Protein AF-A0A8D8EQF5-F1 (afdb_monomer)

pLDDT: mean 85.99, std 12.46, range [47.88, 96.31]

Solvent-accessible surface area (backbone atoms only — not comparable to full-atom values): 5479 Å² total; per-residue (Å²): 139,76,69,74,69,53,60,62,51,53,57,55,48,51,59,44,53,62,45,22,61,10,19,33,34,37,33,58,44,51,58,82,66,48,73,64,60,50,38,71,77,40,68,75,48,74,43,76,46,67,55,61,42,98,84,73,41,46,65,20,39,37,38,39,28,30,88,41,43,71,58,32,52,52,51,35,69,71,46,45,60,38,75,48,96,90,27,58,25,43,54,38,41,30,70,94,65,42,127

Mean predicted aligned error: 6.73 Å

Organism: Culex pipiens (NCBI:txid7175)

Secondary structure (DSSP, 8-state):
---HHHHHHHHHHHHHHHHHTTEEEEES--TT--HHHHHHHSTTEEEEE--B-TTS-B-SEEEEEESSHHHHHHHHHHHTT-EETTEE-EEEESGGG--

Foldseek 3Di:
DCPVVPVVVVVVVVVVVQQLLQKKKKAFADQPDDQVNVCVLLVQFPDKAFDADPVRTTPRMIITGGPHNVSSVVSQVVQQQDADPNTGMHMAGGDPRGD

Radius of gyration: 15.57 Å; Cα contacts (8 Å, |Δi|>4): 159; chains: 1; bounding box: 34×47×33 Å

Nearest PDB structures (foldseek):
  2fc9-assembly1_A  TM=9.176E-01  e=9.443E-10  Homo sapiens
  2do4-assembly1_A  TM=9.152E-01  e=1.012E-08  Homo sapiens
  7znj-assembly1_N  TM=9.437E-01  e=5.150E-08  Homo sapiens
  6gc5-assembly4_B  TM=8.828E-01  e=1.874E-05  Homo sapiens
  6gc5-assembly6_D  TM=9.002E-01  e=4.522E-05  Homo sapiens

Structure (mmCIF, N/CA/C/O backbone):
data_AF-A0A8D8EQF5-F1
#
_entry.id   AF-A0A8D8EQF5-F1
#
loop_
_atom_site.group_PDB
_atom_site.id
_atom_site.type_symbol
_atom_site.l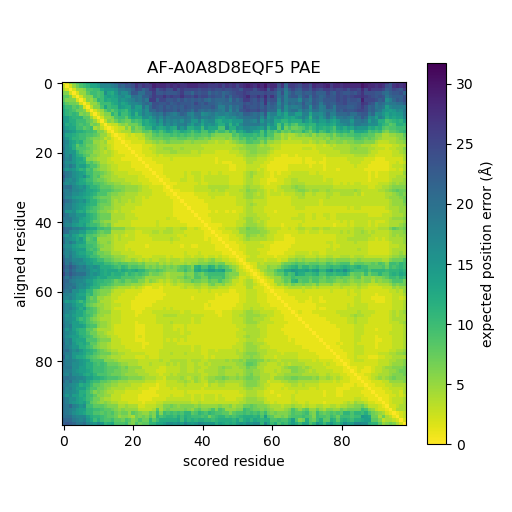abel_atom_id
_atom_site.label_alt_id
_atom_site.label_comp_id
_atom_site.label_asym_id
_atom_site.label_entity_id
_atom_site.label_seq_id
_atom_site.pdbx_PDB_ins_code
_atom_site.Cartn_x
_atom_site.Cartn_y
_atom_site.Cartn_z
_atom_site.occupancy
_atom_site.B_iso_or_equiv
_atom_site.auth_seq_id
_atom_site.auth_comp_id
_atom_site.auth_asym_id
_atom_site.auth_atom_id
_atom_site.pdbx_PDB_model_num
ATOM 1 N N . VAL A 1 1 ? -20.333 35.983 7.733 1.00 47.88 1 VAL A N 1
ATOM 2 C CA . VAL A 1 1 ? -20.622 34.640 8.283 1.00 47.88 1 VAL A CA 1
ATOM 3 C C . VAL A 1 1 ? -20.064 33.615 7.311 1.00 47.88 1 VAL A C 1
ATOM 5 O O . VAL A 1 1 ? -20.474 33.602 6.163 1.00 47.88 1 VAL A O 1
ATOM 8 N N . ASN A 1 2 ? -19.048 32.858 7.724 1.00 48.47 2 ASN A N 1
ATOM 9 C CA . ASN A 1 2 ? -18.355 31.859 6.896 1.00 48.47 2 ASN A CA 1
ATOM 10 C C . ASN A 1 2 ? -18.220 30.548 7.687 1.00 48.47 2 ASN A C 1
ATOM 12 O O . ASN A 1 2 ? -17.138 29.975 7.753 1.00 48.47 2 ASN A O 1
ATOM 16 N N . LEU A 1 3 ? -19.287 30.126 8.373 1.00 59.47 3 LEU A N 1
ATOM 17 C CA . LEU A 1 3 ? -19.232 29.049 9.371 1.00 59.47 3 LEU A CA 1
ATOM 18 C C . LEU A 1 3 ? -19.496 27.657 8.757 1.00 59.47 3 LEU A C 1
ATOM 20 O O . LEU A 1 3 ? -18.977 26.647 9.217 1.00 59.47 3 LEU A O 1
ATOM 24 N N . ASP A 1 4 ? -20.228 27.619 7.651 1.00 57.66 4 ASP A N 1
ATOM 25 C CA . ASP A 1 4 ? -20.597 26.449 6.838 1.00 57.66 4 ASP A CA 1
ATOM 26 C C . ASP A 1 4 ? -19.416 25.824 6.059 1.00 57.66 4 ASP A C 1
ATOM 28 O O . ASP A 1 4 ? -19.338 24.602 5.888 1.00 57.66 4 ASP A O 1
ATOM 32 N N . LYS A 1 5 ? -18.440 26.638 5.636 1.00 54.06 5 LYS A N 1
ATOM 33 C CA . LYS A 1 5 ? -17.296 26.176 4.826 1.00 54.06 5 LYS A CA 1
ATOM 34 C C . LYS A 1 5 ? -16.165 25.531 5.639 1.00 54.06 5 LYS A C 1
ATOM 36 O O . LYS A 1 5 ? -15.363 24.794 5.068 1.00 54.06 5 LYS A O 1
ATOM 41 N N . VAL A 1 6 ? -16.086 25.799 6.946 1.00 59.00 6 VAL A N 1
ATOM 42 C CA . VAL A 1 6 ? -15.007 25.302 7.827 1.00 59.00 6 VAL A CA 1
ATOM 43 C C . VAL A 1 6 ? -15.293 23.865 8.278 1.00 59.00 6 VAL A C 1
ATOM 45 O O . VAL A 1 6 ? -14.438 22.995 8.141 1.00 59.00 6 VAL A O 1
ATOM 48 N N . ARG A 1 7 ? -16.543 23.578 8.666 1.00 59.25 7 ARG A N 1
ATOM 49 C CA . ARG A 1 7 ? -16.982 22.254 9.147 1.00 59.25 7 ARG A CA 1
ATOM 50 C C . ARG A 1 7 ? -16.902 21.153 8.079 1.00 59.25 7 ARG A C 1
ATOM 52 O O . ARG A 1 7 ? -16.612 20.002 8.384 1.00 59.25 7 ARG A O 1
ATOM 59 N N . SER A 1 8 ? -17.105 21.514 6.811 1.00 58.69 8 SER A N 1
ATOM 60 C CA . SER A 1 8 ? -17.051 20.577 5.675 1.00 58.69 8 SER A CA 1
ATOM 61 C C . SER A 1 8 ? -15.620 20.158 5.297 1.00 58.69 8 SER A C 1
ATOM 63 O O . SER A 1 8 ? -15.408 19.064 4.770 1.00 58.69 8 SER A O 1
ATOM 65 N N . LYS A 1 9 ? -14.625 21.015 5.569 1.00 58.66 9 LYS A N 1
ATOM 66 C CA . LYS A 1 9 ? -13.208 20.721 5.300 1.00 58.66 9 LYS A CA 1
ATOM 67 C C . LYS A 1 9 ? -12.592 19.831 6.375 1.00 58.66 9 LYS A C 1
ATOM 69 O O . LYS A 1 9 ? -11.868 18.906 6.026 1.00 58.66 9 LYS A O 1
ATOM 74 N N . GLU A 1 10 ? -12.934 20.070 7.637 1.00 60.50 10 GLU A N 1
ATOM 75 C CA . GLU A 1 10 ? -12.429 19.306 8.784 1.00 60.50 10 GLU A CA 1
ATOM 76 C C . GLU A 1 10 ? -12.909 17.846 8.742 1.00 60.50 10 GLU A C 1
ATOM 78 O O . GLU A 1 10 ? -12.096 16.926 8.785 1.00 60.50 10 GLU A O 1
ATOM 83 N N . ASN A 1 11 ? -14.199 17.622 8.459 1.00 62.16 11 ASN A N 1
ATOM 84 C CA . ASN A 1 11 ? -14.760 16.273 8.319 1.00 62.16 11 ASN A CA 1
ATOM 85 C C . ASN A 1 11 ? -14.163 15.487 7.130 1.00 62.16 11 ASN A C 1
ATOM 87 O O . ASN A 1 11 ? -14.027 14.267 7.183 1.00 62.16 11 ASN A O 1
ATOM 91 N N . SER A 1 12 ? -13.779 16.176 6.049 1.00 66.12 12 SER A N 1
ATOM 92 C CA . SER A 1 12 ? -13.138 15.545 4.882 1.00 66.12 12 SER A CA 1
ATOM 93 C C . SER A 1 12 ? -11.665 15.201 5.135 1.00 66.12 12 SER A C 1
ATOM 95 O O . SER A 1 12 ? -11.144 14.248 4.555 1.00 66.12 12 SER A O 1
ATOM 97 N N . GLN A 1 13 ? -10.988 15.978 5.984 1.00 65.56 13 GLN A N 1
ATOM 98 C CA . GLN A 1 13 ? -9.595 15.752 6.367 1.00 65.56 13 GLN A CA 1
ATOM 99 C C . GLN A 1 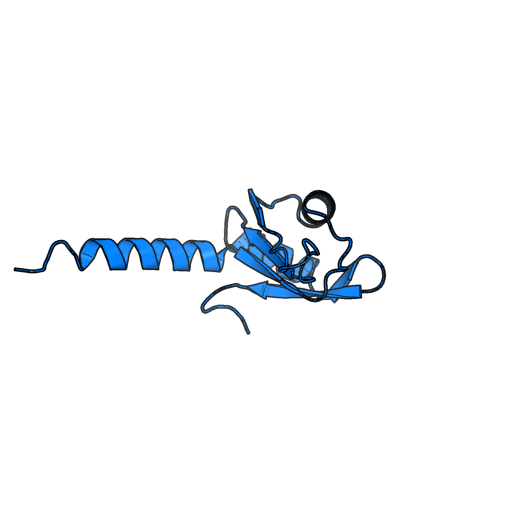13 ? -9.463 14.628 7.397 1.00 65.56 13 GLN A C 1
ATOM 101 O O . GLN A 1 13 ? -8.583 13.787 7.237 1.00 65.56 13 GLN A O 1
ATOM 106 N N . GLU A 1 14 ? -10.359 14.556 8.382 1.00 63.97 14 GLU A N 1
ATOM 107 C CA . GLU A 1 14 ? -10.386 13.476 9.376 1.00 63.97 14 GLU A CA 1
ATOM 108 C C . GLU A 1 14 ? -10.654 12.115 8.715 1.00 63.97 14 GLU A C 1
ATOM 110 O O . GLU A 1 14 ? -9.838 11.202 8.833 1.00 63.97 14 GLU A O 1
ATOM 115 N N . ASN A 1 15 ? -11.665 12.039 7.839 1.00 77.81 15 ASN A N 1
ATOM 116 C CA . ASN A 1 15 ? -11.945 10.838 7.038 1.00 77.81 15 ASN A CA 1
ATOM 117 C C . ASN A 1 15 ? -10.793 10.435 6.100 1.00 77.81 15 ASN A C 1
ATOM 119 O O . ASN A 1 15 ? -10.682 9.275 5.696 1.00 77.81 15 ASN A O 1
ATOM 123 N N . LYS A 1 16 ? -9.957 11.390 5.674 1.00 81.81 16 LYS A N 1
ATOM 124 C CA . LYS A 1 16 ? -8.756 11.084 4.890 1.00 81.81 16 LYS A CA 1
ATOM 125 C C . LYS A 1 16 ? -7.669 10.507 5.792 1.00 81.81 16 LYS A C 1
ATOM 127 O O . LYS A 1 16 ? -7.104 9.483 5.442 1.00 81.81 16 LYS A O 1
ATOM 132 N N . LYS A 1 17 ? -7.423 11.113 6.953 1.00 83.19 17 LYS A N 1
ATOM 133 C CA . LYS A 1 17 ? -6.413 10.652 7.914 1.00 83.19 17 LYS A CA 1
ATOM 134 C C . LYS A 1 17 ? -6.702 9.237 8.416 1.00 83.19 17 LYS A C 1
ATOM 136 O O . LYS A 1 17 ? -5.806 8.402 8.466 1.00 83.19 17 LYS A O 1
ATOM 141 N N . GLU A 1 18 ? -7.966 8.954 8.716 1.00 84.94 18 GLU A N 1
ATOM 142 C CA . GLU A 1 18 ? -8.412 7.622 9.124 1.00 84.94 18 GLU A CA 1
ATOM 143 C C . GLU A 1 18 ? -8.296 6.584 8.010 1.00 84.94 18 GLU A C 1
ATOM 145 O O . GLU A 1 18 ? -8.097 5.411 8.299 1.00 84.94 18 GLU A O 1
ATOM 150 N N . ARG A 1 19 ? -8.452 6.969 6.739 1.00 88.88 19 ARG A N 1
ATOM 151 C CA . ARG A 1 19 ? -8.187 6.059 5.613 1.00 88.88 19 ARG A CA 1
ATOM 152 C C . ARG A 1 19 ? -6.697 5.858 5.398 1.00 88.88 19 ARG A C 1
ATOM 154 O O . ARG A 1 19 ? -6.266 4.722 5.227 1.00 88.88 19 ARG A O 1
ATOM 161 N N . ASP A 1 20 ? -5.917 6.930 5.484 1.00 91.12 20 ASP A N 1
ATOM 162 C CA . ASP A 1 20 ? -4.469 6.879 5.310 1.00 91.12 20 ASP A CA 1
ATOM 163 C C . ASP A 1 20 ? -3.822 5.926 6.343 1.00 91.12 20 ASP A C 1
ATOM 165 O O . ASP A 1 20 ? -2.949 5.130 6.001 1.00 91.12 20 ASP A O 1
ATOM 169 N N . ALA A 1 21 ? -4.325 5.917 7.584 1.00 91.25 21 ALA A N 1
ATOM 170 C CA . ALA A 1 21 ? -3.864 5.029 8.658 1.00 91.25 21 ALA A CA 1
ATOM 171 C C . ALA A 1 21 ? -4.101 3.526 8.403 1.00 91.25 21 ALA A C 1
ATOM 173 O O . ALA A 1 21 ? -3.446 2.688 9.011 1.00 91.25 21 ALA A O 1
ATOM 174 N N . ARG A 1 22 ? -5.020 3.175 7.501 1.00 94.50 22 ARG A N 1
ATOM 175 C CA . ARG A 1 22 ? -5.316 1.792 7.075 1.00 94.50 22 ARG A CA 1
ATOM 176 C C . ARG A 1 22 ? -4.997 1.564 5.601 1.00 94.50 22 ARG A C 1
ATOM 178 O O . ARG A 1 22 ? -5.419 0.565 5.028 1.00 94.50 22 ARG A O 1
ATOM 185 N N . THR A 1 23 ? -4.240 2.476 4.996 1.00 95.56 23 THR A N 1
ATOM 186 C CA . THR A 1 23 ? -3.763 2.352 3.623 1.00 95.56 23 THR A CA 1
ATOM 187 C C . THR A 1 23 ? -2.249 2.238 3.622 1.00 95.56 23 THR A C 1
ATOM 189 O O . THR A 1 23 ? -1.544 3.111 4.136 1.00 95.56 23 THR A O 1
ATOM 192 N N . LEU A 1 24 ? -1.755 1.172 3.003 1.00 96.25 24 LEU A N 1
ATOM 193 C CA . LEU A 1 24 ? -0.339 0.948 2.774 1.00 96.25 24 LEU A CA 1
ATOM 194 C C . LEU A 1 24 ? 0.084 1.512 1.423 1.00 96.25 24 LEU A C 1
ATOM 196 O O . LEU A 1 24 ? -0.647 1.450 0.436 1.00 96.25 24 LEU A O 1
ATOM 200 N N . PHE A 1 25 ? 1.293 2.046 1.386 1.00 95.88 25 PHE A N 1
ATOM 201 C CA . PHE A 1 25 ? 2.006 2.462 0.201 1.00 95.88 25 PHE A CA 1
ATOM 202 C C . PHE A 1 25 ? 3.118 1.465 -0.096 1.00 95.88 25 PHE A C 1
ATOM 204 O O . PHE A 1 25 ? 4.095 1.363 0.643 1.00 95.88 25 PHE A O 1
ATOM 211 N N . VAL A 1 26 ? 2.979 0.746 -1.202 1.00 95.56 26 VAL A N 1
ATOM 212 C CA . VAL A 1 26 ? 3.950 -0.248 -1.650 1.00 95.56 26 VAL A CA 1
ATOM 213 C C . VAL A 1 26 ? 4.815 0.366 -2.748 1.00 95.56 26 VAL A C 1
ATOM 215 O O . VAL A 1 26 ? 4.297 0.939 -3.707 1.00 95.56 26 VAL A O 1
ATOM 218 N N . LYS A 1 27 ? 6.135 0.252 -2.616 1.00 94.44 27 LYS A N 1
ATOM 219 C CA . LYS A 1 27 ? 7.165 0.745 -3.538 1.00 94.44 27 LYS A CA 1
ATOM 220 C C . LYS A 1 27 ? 8.037 -0.412 -4.030 1.00 94.44 27 LYS A C 1
ATOM 222 O O . LYS A 1 27 ? 8.052 -1.498 -3.454 1.00 94.44 27 LYS A O 1
ATOM 22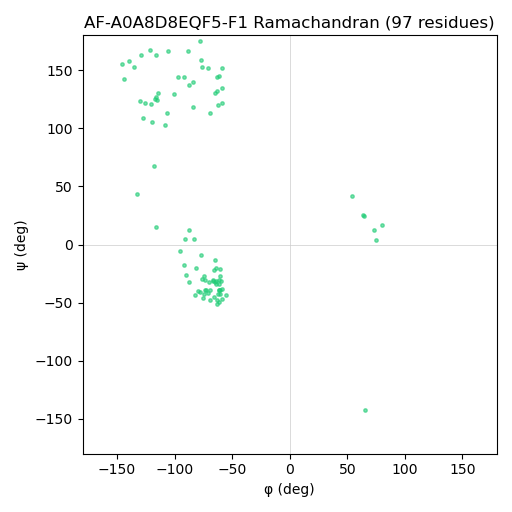7 N N . ASN A 1 28 ? 8.827 -0.121 -5.063 1.00 94.50 28 ASN A N 1
ATOM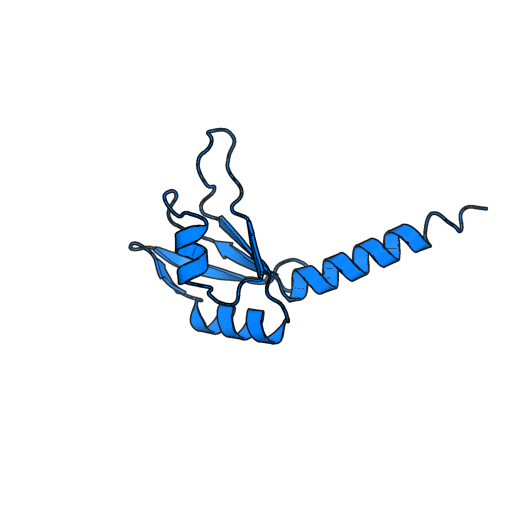 228 C CA . ASN A 1 28 ? 9.765 -1.050 -5.698 1.00 94.50 28 ASN A CA 1
ATOM 229 C C . ASN A 1 28 ? 9.092 -2.262 -6.368 1.00 94.50 28 ASN A C 1
ATOM 231 O O . ASN A 1 28 ? 9.710 -3.306 -6.560 1.00 94.50 28 ASN A O 1
ATOM 235 N N . LEU A 1 29 ? 7.830 -2.113 -6.773 1.00 93.44 29 LEU A N 1
ATOM 236 C CA . LEU A 1 29 ? 7.122 -3.161 -7.496 1.00 93.44 29 LEU A CA 1
ATOM 237 C C . LEU A 1 29 ? 7.670 -3.319 -8.926 1.00 93.44 29 LEU A C 1
ATOM 239 O O . LEU A 1 29 ? 8.174 -2.352 -9.521 1.00 93.44 29 LEU A O 1
ATOM 243 N N . PRO A 1 30 ? 7.582 -4.522 -9.517 1.00 91.12 30 PRO A N 1
ATOM 244 C CA . PRO A 1 30 ? 7.859 -4.705 -10.934 1.00 91.12 30 PRO A CA 1
ATOM 245 C C . PRO A 1 30 ? 6.857 -3.909 -11.777 1.00 91.12 30 PRO A C 1
ATOM 247 O O . PRO A 1 30 ? 5.685 -3.792 -11.435 1.00 91.12 30 PRO A O 1
ATOM 250 N N . TYR A 1 31 ? 7.307 -3.353 -12.903 1.00 89.69 31 TYR A N 1
ATOM 251 C CA . TYR A 1 31 ? 6.429 -2.555 -13.769 1.00 89.69 31 TYR A CA 1
ATOM 252 C C . TYR A 1 31 ? 5.302 -3.379 -14.413 1.00 89.69 31 TYR A C 1
ATOM 254 O O . TYR A 1 31 ? 4.276 -2.824 -14.803 1.00 89.69 31 TYR A O 1
ATOM 262 N N . SER A 1 32 ? 5.501 -4.695 -14.499 1.00 88.19 32 SER A N 1
ATOM 263 C CA . SER A 1 32 ? 4.527 -5.693 -14.935 1.00 88.19 32 SER A CA 1
ATOM 264 C C . SER A 1 32 ? 3.485 -6.047 -13.876 1.00 88.19 32 SER A C 1
ATOM 266 O O . SER A 1 32 ? 2.550 -6.760 -14.223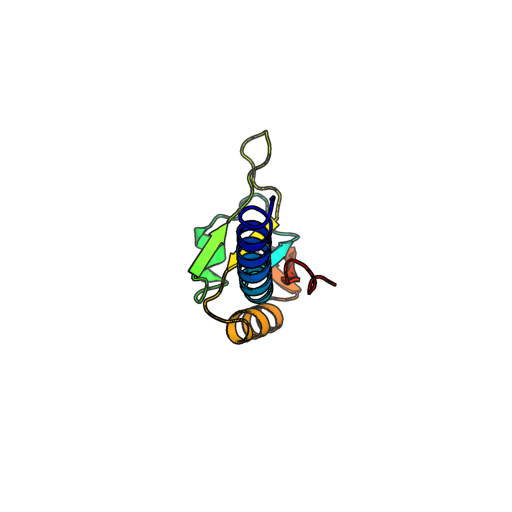 1.00 88.19 32 SER A O 1
ATOM 268 N N . ILE A 1 33 ? 3.629 -5.591 -12.620 1.00 89.38 33 ILE A N 1
ATOM 269 C CA . ILE A 1 33 ? 2.683 -5.941 -11.557 1.00 89.38 33 ILE A CA 1
ATOM 270 C C . ILE A 1 33 ? 1.276 -5.486 -11.937 1.00 89.38 33 ILE A C 1
ATOM 272 O O . ILE A 1 33 ? 1.065 -4.351 -12.384 1.00 89.38 33 ILE A O 1
ATOM 276 N N . THR A 1 34 ? 0.310 -6.367 -11.733 1.00 88.62 34 THR A N 1
ATOM 277 C CA . THR A 1 34 ? -1.100 -6.067 -11.926 1.00 88.62 34 THR A CA 1
ATOM 278 C C . THR A 1 34 ? -1.804 -5.908 -10.585 1.00 88.62 34 THR A C 1
ATOM 280 O O . THR A 1 34 ? -1.284 -6.237 -9.519 1.00 88.62 34 THR A O 1
ATOM 283 N N . GLN A 1 35 ? -3.018 -5.366 -10.633 1.00 90.50 35 GLN A N 1
ATOM 284 C CA . GLN A 1 35 ? -3.875 -5.301 -9.455 1.00 90.50 35 GLN A CA 1
ATOM 285 C C . GLN A 1 35 ? -4.216 -6.701 -8.918 1.00 90.50 35 GLN A C 1
ATOM 287 O O . GLN A 1 35 ? -4.400 -6.842 -7.714 1.00 90.50 35 GLN A O 1
ATOM 292 N N . ASP A 1 36 ? -4.287 -7.705 -9.795 1.00 90.62 36 ASP A N 1
ATOM 293 C CA . ASP A 1 36 ? -4.595 -9.089 -9.434 1.00 90.62 36 ASP A CA 1
ATOM 294 C C . ASP A 1 36 ? -3.447 -9.716 -8.634 1.00 90.62 36 ASP A C 1
ATOM 296 O O . ASP A 1 36 ? -3.677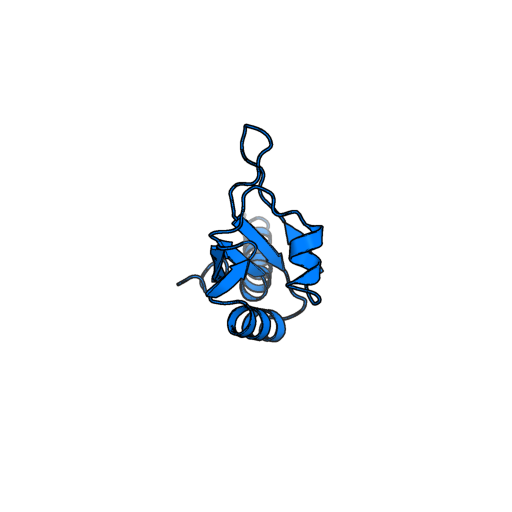 -10.173 -7.520 1.00 90.62 36 ASP A O 1
ATOM 300 N N . ASP A 1 37 ? -2.199 -9.567 -9.103 1.00 90.94 37 ASP A N 1
ATOM 301 C CA . ASP A 1 37 ? -1.002 -10.024 -8.372 1.00 90.94 37 ASP A CA 1
ATOM 302 C C . ASP A 1 37 ? -0.938 -9.416 -6.959 1.00 90.94 37 ASP A C 1
ATOM 304 O O . ASP A 1 37 ? -0.644 -10.085 -5.969 1.00 90.94 37 ASP A O 1
ATOM 308 N N . LEU A 1 38 ? -1.231 -8.115 -6.843 1.00 92.12 38 LEU A N 1
ATOM 309 C CA . LEU A 1 38 ? -1.269 -7.437 -5.546 1.00 92.12 38 LEU A CA 1
ATOM 310 C C . LEU A 1 38 ? -2.403 -7.953 -4.665 1.00 92.12 38 LEU A C 1
ATOM 312 O O . LEU A 1 38 ? -2.270 -7.945 -3.448 1.00 92.12 38 LEU A O 1
ATOM 316 N N . ARG A 1 39 ? -3.511 -8.399 -5.251 1.00 92.88 39 ARG A N 1
ATOM 317 C CA . ARG A 1 39 ? -4.623 -8.969 -4.495 1.00 92.88 39 ARG A CA 1
ATOM 318 C C . ARG A 1 39 ? -4.306 -10.362 -3.973 1.00 92.88 39 ARG A C 1
ATOM 320 O O . ARG A 1 39 ? -4.792 -10.710 -2.906 1.00 92.88 39 ARG A O 1
ATOM 327 N N . GLU A 1 40 ? -3.477 -11.122 -4.680 1.00 91.56 40 GLU A N 1
ATOM 328 C CA . GLU A 1 40 ? -2.962 -12.399 -4.183 1.00 91.56 40 GLU A CA 1
ATOM 329 C C . GLU A 1 40 ? -1.977 -12.205 -3.023 1.00 91.56 40 GLU A C 1
ATOM 331 O O . GLU A 1 40 ? -2.021 -12.952 -2.049 1.00 91.56 40 GLU A O 1
ATOM 336 N N . ILE A 1 41 ? -1.119 -11.179 -3.091 1.00 90.50 41 ILE A N 1
ATOM 337 C CA . ILE A 1 41 ? -0.159 -10.860 -2.019 1.00 90.50 41 ILE A CA 1
ATOM 338 C C . ILE A 1 41 ? -0.871 -10.257 -0.796 1.00 90.50 41 ILE A C 1
ATOM 340 O O . ILE A 1 41 ? -0.520 -10.554 0.344 1.00 90.50 41 ILE A O 1
ATOM 344 N N . PHE A 1 42 ? -1.870 -9.405 -1.027 1.00 93.50 42 PHE A N 1
ATOM 345 C CA . PHE A 1 42 ? -2.607 -8.674 0.001 1.00 93.50 42 PHE A CA 1
ATOM 346 C C . PHE A 1 42 ? -4.089 -9.080 -0.010 1.00 93.50 42 PHE A C 1
ATOM 348 O O . PHE A 1 42 ? -4.961 -8.277 -0.345 1.00 93.50 42 PHE A O 1
ATOM 355 N N . ASP A 1 43 ? -4.390 -10.325 0.373 1.00 91.62 43 ASP A N 1
ATOM 356 C CA . ASP A 1 43 ? -5.737 -10.915 0.245 1.00 91.62 43 ASP A CA 1
ATOM 357 C C . ASP A 1 43 ? -6.828 -10.143 1.012 1.00 91.62 43 ASP A C 1
ATOM 359 O O . ASP A 1 43 ? -7.974 -10.041 0.570 1.00 91.62 43 ASP A O 1
ATOM 363 N N . GLN A 1 44 ? -6.454 -9.527 2.136 1.00 93.56 44 GLN A N 1
ATOM 364 C CA . GLN A 1 44 ? -7.358 -8.748 2.985 1.00 93.56 44 GLN A CA 1
ATOM 365 C C . GLN A 1 44 ? -7.572 -7.301 2.503 1.00 93.56 44 GLN A C 1
ATOM 367 O O . GLN A 1 44 ? -8.233 -6.512 3.192 1.00 93.56 44 GLN A O 1
ATOM 372 N N . ALA A 1 45 ? -7.012 -6.928 1.348 1.00 94.44 45 ALA A N 1
ATOM 373 C CA . ALA A 1 45 ? -7.192 -5.607 0.765 1.00 94.44 45 ALA A CA 1
ATOM 374 C C . ALA A 1 45 ? -8.657 -5.364 0.371 1.00 94.44 45 ALA A C 1
ATOM 376 O O . ALA A 1 45 ? -9.285 -6.159 -0.337 1.00 94.44 45 ALA A O 1
ATOM 377 N N . VAL A 1 46 ? -9.198 -4.220 0.797 1.00 95.19 46 VAL A N 1
ATOM 378 C CA . VAL A 1 46 ? -10.539 -3.767 0.401 1.00 95.19 46 VAL A CA 1
ATOM 379 C C . VAL A 1 46 ? -10.508 -2.969 -0.898 1.00 95.19 46 VAL A C 1
ATOM 381 O O . VAL A 1 46 ? -11.452 -3.060 -1.680 1.00 95.19 46 VAL A O 1
ATOM 384 N N . ASP A 1 47 ? -9.421 -2.239 -1.147 1.00 94.75 47 ASP A N 1
ATOM 385 C CA . ASP A 1 47 ? -9.185 -1.505 -2.387 1.00 94.75 47 ASP A CA 1
ATOM 386 C C . ASP A 1 47 ? -7.698 -1.544 -2.743 1.00 94.75 47 ASP A C 1
ATOM 388 O O . ASP A 1 47 ? -6.829 -1.481 -1.870 1.00 94.75 47 ASP A O 1
ATOM 392 N N . ILE A 1 48 ? -7.403 -1.656 -4.037 1.00 95.19 48 ILE A N 1
ATOM 393 C CA . ILE A 1 48 ? -6.034 -1.648 -4.555 1.00 95.19 48 ILE A CA 1
ATOM 394 C C . ILE A 1 48 ? -5.980 -0.649 -5.694 1.00 95.19 48 ILE A C 1
ATOM 396 O O . ILE A 1 48 ? -6.677 -0.784 -6.699 1.00 95.19 48 ILE A O 1
ATOM 400 N N . ARG A 1 49 ? -5.086 0.327 -5.574 1.00 93.50 49 ARG A N 1
ATOM 401 C CA . ARG A 1 49 ? -4.865 1.346 -6.589 1.00 93.50 49 ARG A CA 1
ATOM 402 C C . ARG A 1 49 ? -3.424 1.306 -7.063 1.00 93.50 49 ARG A C 1
ATOM 404 O O . ARG A 1 49 ? -2.506 1.579 -6.297 1.00 93.50 49 ARG A O 1
ATOM 411 N N . VAL A 1 50 ? -3.239 1.075 -8.359 1.00 92.88 50 VAL A N 1
ATOM 412 C CA . VAL A 1 50 ? -1.929 1.108 -9.022 1.00 92.88 50 VAL A CA 1
ATOM 413 C C . VAL A 1 50 ? -1.856 2.356 -9.905 1.00 92.88 50 VAL A C 1
ATOM 415 O O . VAL A 1 50 ? -2.475 2.396 -10.970 1.00 92.88 50 VAL A O 1
ATOM 418 N N . PRO A 1 51 ? -1.159 3.427 -9.480 1.00 90.00 51 PRO A N 1
ATOM 419 C CA . PRO A 1 51 ? -0.994 4.611 -10.308 1.00 90.00 51 PRO A CA 1
ATOM 420 C C . PRO A 1 51 ? -0.227 4.287 -11.591 1.00 90.00 51 PRO A C 1
ATOM 422 O O . PRO A 1 51 ? 0.943 3.890 -11.564 1.00 90.00 51 PRO A O 1
ATOM 425 N N . MET A 1 52 ? -0.886 4.528 -12.719 1.00 87.50 52 MET A N 1
ATOM 426 C CA . MET A 1 52 ? -0.281 4.447 -14.042 1.00 87.50 52 MET A CA 1
ATOM 427 C C . MET A 1 52 ? 0.437 5.762 -14.360 1.00 87.50 52 MET A C 1
ATOM 429 O O . MET A 1 52 ? -0.029 6.849 -14.015 1.00 87.50 52 MET A O 1
ATOM 433 N N . GLY A 1 53 ? 1.605 5.665 -14.987 1.00 83.25 53 GLY A N 1
ATOM 434 C CA . GLY A 1 53 ? 2.337 6.795 -15.542 1.00 83.25 53 GLY A CA 1
ATOM 435 C C . GLY A 1 53 ? 1.750 7.262 -16.873 1.00 83.25 53 GLY A C 1
ATOM 436 O O . GLY A 1 53 ? 0.855 6.640 -17.444 1.00 83.25 53 GLY A O 1
ATOM 437 N N . ASN A 1 54 ? 2.302 8.353 -17.403 1.00 81.06 54 ASN A N 1
ATOM 438 C CA . ASN A 1 54 ? 1.836 8.992 -18.639 1.00 81.06 54 ASN A CA 1
ATOM 439 C C . ASN A 1 54 ? 1.912 8.081 -19.878 1.00 81.06 54 ASN A C 1
ATOM 441 O O . ASN A 1 54 ? 1.220 8.325 -20.859 1.00 81.06 54 ASN A O 1
ATOM 445 N N . THR A 1 55 ? 2.747 7.043 -19.837 1.00 81.12 55 THR A N 1
ATOM 446 C CA . THR A 1 55 ? 2.925 6.048 -20.905 1.00 81.12 55 THR A CA 1
ATOM 447 C C . THR A 1 55 ? 2.003 4.835 -20.763 1.00 81.12 55 THR A C 1
ATOM 449 O O . THR A 1 55 ? 2.157 3.870 -21.505 1.00 81.12 55 THR A O 1
ATOM 452 N N . GLY A 1 56 ? 1.086 4.833 -19.789 1.00 77.94 56 GLY A N 1
ATOM 453 C CA . GLY A 1 56 ? 0.235 3.676 -19.491 1.00 77.94 56 GLY A CA 1
ATOM 454 C C . GLY A 1 56 ? 0.971 2.527 -18.795 1.00 77.94 56 GLY A C 1
ATOM 455 O O . GLY A 1 56 ? 0.443 1.426 -18.711 1.00 77.94 56 GLY A O 1
ATOM 456 N N . THR A 1 57 ? 2.186 2.758 -18.300 1.00 80.38 57 THR A N 1
ATOM 457 C CA . THR A 1 57 ? 2.957 1.779 -17.518 1.00 80.38 57 THR A CA 1
ATOM 458 C C . THR A 1 57 ? 2.773 2.055 -16.031 1.00 80.38 57 THR A C 1
ATOM 460 O O . THR A 1 57 ? 2.696 3.221 -15.639 1.00 80.38 57 THR A O 1
ATOM 463 N N . SER A 1 58 ? 2.724 1.023 -15.186 1.00 84.19 58 SER A N 1
ATOM 464 C CA . SER A 1 58 ? 2.689 1.228 -13.734 1.00 84.19 58 SER A CA 1
ATOM 465 C C . SER A 1 58 ? 3.929 2.007 -13.278 1.00 84.19 58 SER A C 1
ATOM 467 O O . SER A 1 58 ? 4.984 1.969 -13.911 1.00 84.19 58 SER A O 1
ATOM 469 N N . ARG A 1 59 ? 3.822 2.754 -12.179 1.00 88.25 59 ARG A N 1
ATOM 470 C CA . ARG A 1 59 ? 4.958 3.513 -11.629 1.00 88.25 59 ARG A CA 1
ATOM 471 C C . ARG A 1 59 ? 5.822 2.697 -10.657 1.00 88.25 59 ARG A C 1
ATOM 473 O O . ARG A 1 59 ? 6.626 3.283 -9.940 1.00 88.25 59 ARG A O 1
ATOM 480 N N . GLY A 1 60 ? 5.638 1.374 -10.607 1.00 91.31 60 GLY A N 1
ATOM 481 C CA . GLY A 1 60 ? 6.289 0.511 -9.613 1.00 91.31 60 GLY A CA 1
ATOM 482 C C . GLY A 1 60 ? 5.848 0.820 -8.177 1.00 91.31 60 GLY A C 1
ATOM 483 O O . GLY A 1 60 ? 6.597 0.578 -7.230 1.00 91.31 60 GLY A O 1
ATOM 484 N N . ILE A 1 61 ? 4.653 1.398 -8.029 1.00 94.19 61 ILE A N 1
ATOM 485 C CA . ILE A 1 61 ? 4.046 1.756 -6.749 1.00 94.19 61 ILE A CA 1
ATOM 486 C C . ILE A 1 61 ? 2.575 1.341 -6.722 1.00 94.19 61 ILE A C 1
ATOM 488 O O . ILE A 1 61 ? 1.921 1.319 -7.767 1.00 94.19 61 ILE A O 1
ATOM 492 N N . ALA A 1 62 ? 2.052 1.074 -5.532 1.00 95.25 62 ALA A N 1
ATOM 493 C CA . ALA A 1 62 ? 0.641 0.791 -5.306 1.00 95.25 62 ALA A CA 1
ATOM 494 C C . ALA A 1 62 ? 0.175 1.343 -3.955 1.00 95.25 62 ALA A C 1
ATOM 496 O O . ALA A 1 62 ? 0.968 1.519 -3.033 1.00 95.25 62 ALA A O 1
ATOM 497 N N . TYR A 1 63 ? -1.122 1.609 -3.856 1.00 95.56 63 TYR A N 1
ATOM 498 C CA . TYR A 1 63 ? -1.811 1.925 -2.612 1.00 95.56 63 TYR A CA 1
ATOM 499 C C . TYR A 1 63 ? -2.796 0.808 -2.310 1.00 95.56 63 TYR A C 1
ATOM 501 O O . TYR A 1 63 ? -3.563 0.426 -3.195 1.00 95.56 63 TYR A O 1
ATOM 509 N N . ILE A 1 64 ? -2.764 0.292 -1.088 1.00 96.31 64 ILE A N 1
ATOM 510 C CA . ILE A 1 64 ? -3.572 -0.851 -0.674 1.00 96.31 64 ILE A CA 1
ATOM 511 C C . ILE A 1 64 ? -4.324 -0.470 0.587 1.00 96.31 64 ILE A C 1
ATOM 513 O O . ILE A 1 64 ? -3.722 -0.287 1.642 1.00 96.31 64 ILE A O 1
ATOM 517 N N . GLU A 1 65 ? -5.634 -0.296 0.455 1.00 95.31 65 GLU A N 1
ATOM 518 C CA . GLU A 1 65 ? -6.518 0.019 1.570 1.00 95.31 65 GLU A CA 1
ATOM 519 C C . GLU A 1 65 ? -6.984 -1.278 2.229 1.00 95.31 65 GLU A C 1
ATOM 521 O O . GLU A 1 65 ? -7.373 -2.237 1.559 1.00 95.31 65 GLU A O 1
ATOM 526 N N . PHE A 1 66 ? -6.993 -1.284 3.558 1.00 95.81 66 PHE A N 1
ATOM 527 C CA . PHE A 1 66 ? -7.512 -2.365 4.380 1.00 95.81 66 PHE A CA 1
ATOM 528 C C . PHE A 1 66 ? -8.712 -1.900 5.195 1.00 95.81 66 PHE A C 1
ATOM 530 O O . PHE A 1 66 ? -8.950 -0.712 5.423 1.00 95.81 66 PHE A O 1
ATOM 537 N N . LYS A 1 67 ? -9.475 -2.870 5.700 1.00 94.12 67 LYS A N 1
ATOM 538 C CA . LYS A 1 67 ? -10.660 -2.585 6.512 1.00 94.12 67 LYS A CA 1
ATOM 539 C C . LYS A 1 67 ? -10.312 -1.830 7.800 1.00 94.12 67 LYS A C 1
ATOM 541 O O . LYS A 1 67 ? -11.057 -0.935 8.206 1.00 94.12 67 LYS A O 1
ATOM 546 N N . THR A 1 68 ? -9.197 -2.188 8.437 1.00 93.94 68 THR A N 1
ATOM 547 C CA . THR A 1 68 ? -8.736 -1.620 9.710 1.00 93.94 68 THR A CA 1
ATOM 548 C C . THR A 1 68 ? -7.227 -1.407 9.703 1.00 93.94 68 THR A C 1
ATOM 550 O O . THR A 1 68 ? -6.500 -2.055 8.952 1.00 93.94 68 THR A O 1
ATOM 553 N N . GLU A 1 69 ? -6.757 -0.509 10.571 1.00 93.12 69 GLU A N 1
ATOM 554 C CA . GLU A 1 69 ? -5.327 -0.219 10.725 1.00 93.12 69 GLU A CA 1
ATOM 555 C C . GLU A 1 69 ? -4.542 -1.458 11.167 1.00 93.12 69 GLU A C 1
ATOM 557 O O . GLU A 1 69 ? -3.479 -1.721 10.627 1.00 93.12 69 GLU A O 1
ATOM 562 N N . ALA A 1 70 ? -5.097 -2.272 12.068 1.00 94.25 70 ALA A N 1
ATOM 563 C CA . ALA A 1 70 ? -4.438 -3.492 12.537 1.00 94.25 70 ALA A CA 1
ATOM 564 C C . ALA A 1 70 ? -4.177 -4.510 11.409 1.00 94.25 70 ALA A C 1
ATOM 566 O O . ALA A 1 70 ? -3.172 -5.213 11.431 1.00 94.25 70 ALA A O 1
ATOM 567 N N . ILE A 1 71 ? -5.069 -4.590 10.412 1.00 95.25 71 ILE A N 1
ATOM 568 C CA . ILE A 1 71 ? -4.848 -5.450 9.239 1.00 95.25 71 ILE A CA 1
ATOM 569 C C . ILE A 1 71 ? -3.736 -4.861 8.366 1.00 95.25 71 ILE A C 1
ATOM 571 O O . ILE A 1 71 ? -2.883 -5.607 7.898 1.00 95.25 71 ILE A O 1
ATOM 575 N N . ALA A 1 72 ? -3.725 -3.538 8.177 1.00 94.12 72 ALA A N 1
ATOM 576 C CA . ALA A 1 72 ? -2.671 -2.857 7.433 1.00 94.12 72 ALA A CA 1
ATOM 577 C C . ALA A 1 72 ? -1.298 -3.021 8.110 1.00 94.12 72 ALA A C 1
ATOM 579 O O . ALA A 1 72 ? -0.322 -3.309 7.433 1.00 94.12 72 ALA A O 1
ATOM 580 N N . GLU A 1 73 ? -1.218 -2.898 9.436 1.00 94.00 73 GLU A N 1
ATOM 581 C CA . GLU A 1 73 ? 0.022 -3.102 10.193 1.00 94.00 73 GLU A CA 1
ATOM 582 C C . GLU A 1 73 ? 0.547 -4.527 10.026 1.00 94.00 73 GLU A C 1
ATOM 584 O O . GLU A 1 73 ? 1.687 -4.714 9.608 1.00 94.00 73 GLU A O 1
ATOM 589 N N . LYS A 1 74 ? -0.320 -5.528 10.214 1.00 95.19 74 LYS A N 1
ATOM 590 C CA . LYS A 1 74 ? 0.050 -6.928 10.006 1.00 95.19 74 LYS A CA 1
ATOM 591 C C . LYS A 1 74 ? 0.525 -7.184 8.569 1.00 95.19 74 LYS A C 1
ATOM 593 O O . LYS A 1 74 ? 1.568 -7.797 8.365 1.00 95.19 74 LYS A O 1
ATOM 598 N N . ALA A 1 75 ? -0.213 -6.687 7.577 1.00 94.50 75 ALA A N 1
ATOM 599 C CA . ALA A 1 75 ? 0.152 -6.840 6.172 1.00 94.50 75 ALA A CA 1
ATOM 600 C C . ALA A 1 75 ? 1.473 -6.131 5.833 1.00 94.50 75 ALA A C 1
ATOM 602 O O . ALA A 1 75 ? 2.237 -6.635 5.015 1.00 94.50 75 ALA A O 1
ATOM 603 N N . LEU A 1 76 ? 1.769 -4.990 6.464 1.00 94.25 76 LEU A N 1
ATOM 604 C CA . LEU A 1 76 ? 3.064 -4.325 6.343 1.00 94.25 76 LEU A CA 1
ATOM 605 C C . LEU A 1 76 ? 4.175 -5.216 6.892 1.00 94.25 76 LEU A C 1
ATOM 607 O O . LEU A 1 76 ? 5.153 -5.440 6.189 1.00 94.25 76 LEU A O 1
ATOM 611 N N . GLU A 1 77 ? 4.031 -5.738 8.109 1.00 93.81 77 GLU A N 1
ATOM 612 C CA . GLU A 1 77 ? 5.048 -6.589 8.738 1.00 93.81 77 GLU A CA 1
ATOM 613 C C . GLU A 1 77 ? 5.311 -7.874 7.941 1.00 93.81 77 GLU A C 1
ATOM 615 O O . GLU A 1 77 ? 6.462 -8.283 7.801 1.00 93.81 77 GLU A O 1
ATOM 620 N N . GLU A 1 78 ? 4.262 -8.487 7.386 1.00 92.88 78 GLU A N 1
ATOM 621 C CA . GLU A 1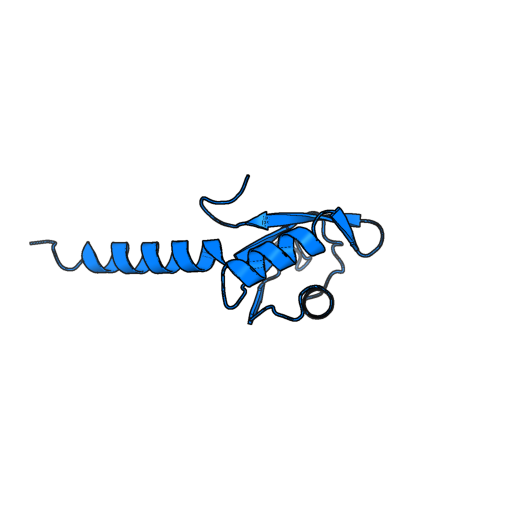 78 ? 4.365 -9.710 6.583 1.00 92.88 78 GLU A CA 1
ATOM 622 C C . GLU A 1 78 ? 4.966 -9.449 5.192 1.00 92.88 78 GLU A C 1
ATOM 624 O O . GLU A 1 78 ? 5.764 -10.247 4.700 1.00 92.88 78 GLU A O 1
ATOM 629 N N . ALA A 1 79 ? 4.609 -8.335 4.548 1.00 92.31 79 ALA A N 1
ATOM 630 C CA . ALA A 1 79 ? 5.017 -8.052 3.173 1.00 92.31 79 ALA A CA 1
ATOM 631 C C . ALA A 1 79 ? 6.327 -7.251 3.069 1.00 92.31 79 ALA A C 1
ATOM 633 O O . ALA A 1 79 ? 6.950 -7.237 2.004 1.0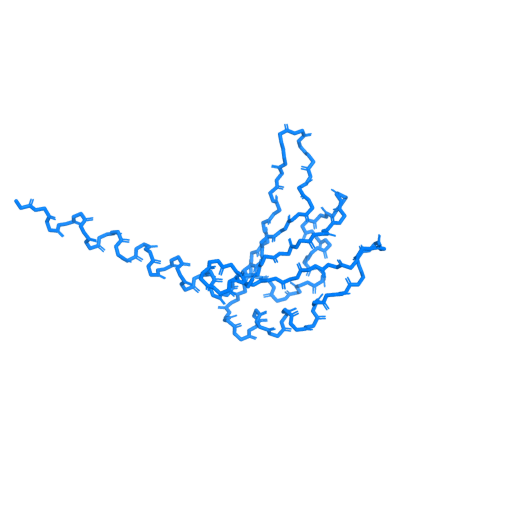0 92.31 79 ALA A O 1
ATOM 634 N N . GLN A 1 80 ? 6.778 -6.590 4.139 1.00 94.06 80 GLN A N 1
ATOM 635 C CA . GLN A 1 80 ? 7.975 -5.749 4.118 1.00 94.06 80 GLN A CA 1
ATOM 636 C C . GLN A 1 80 ? 9.222 -6.543 3.713 1.00 94.06 80 GLN A C 1
ATOM 638 O O . GLN A 1 80 ? 9.618 -7.502 4.371 1.00 94.06 80 GLN A O 1
ATOM 643 N N . GLY A 1 81 ? 9.883 -6.115 2.634 1.00 89.94 81 GLY A N 1
ATOM 644 C CA . GLY A 1 81 ? 11.088 -6.770 2.122 1.00 89.94 81 GLY A CA 1
ATOM 645 C C . GLY A 1 81 ? 10.841 -8.087 1.379 1.00 89.94 81 GLY A C 1
ATOM 646 O O . GLY A 1 81 ? 11.813 -8.715 0.959 1.00 89.94 81 GLY A O 1
ATOM 647 N N . SER A 1 82 ? 9.581 -8.493 1.180 1.00 90.50 82 SER A N 1
ATOM 648 C CA . SER A 1 82 ? 9.242 -9.697 0.412 1.00 90.50 82 SER A CA 1
ATOM 649 C C . SER A 1 82 ? 9.720 -9.601 -1.035 1.00 90.50 82 SER A C 1
ATOM 651 O O . SER A 1 82 ? 9.703 -8.528 -1.642 1.00 90.50 82 SER A O 1
ATOM 653 N N . ASP A 1 83 ? 10.141 -10.729 -1.603 1.00 91.88 83 ASP A N 1
ATOM 654 C CA . ASP A 1 83 ? 10.578 -10.788 -2.995 1.00 91.88 83 ASP A CA 1
ATOM 655 C C . ASP A 1 83 ? 9.377 -10.958 -3.933 1.00 91.88 83 ASP A C 1
ATOM 657 O O . ASP A 1 83 ? 8.645 -11.945 -3.864 1.00 91.88 83 ASP A O 1
ATOM 661 N N . VAL A 1 84 ? 9.173 -9.981 -4.816 1.00 88.88 84 VAL A N 1
ATOM 662 C CA . VAL A 1 84 ? 8.133 -9.993 -5.846 1.00 88.88 84 VAL A CA 1
ATOM 663 C C . VAL A 1 84 ? 8.806 -9.902 -7.208 1.00 88.88 84 VAL A C 1
ATOM 665 O O . VAL A 1 84 ? 9.280 -8.842 -7.619 1.00 88.88 84 VAL A O 1
ATOM 668 N N . GLN A 1 85 ? 8.845 -11.031 -7.920 1.00 86.62 85 GLN A N 1
ATOM 669 C CA . GLN A 1 85 ? 9.489 -11.162 -9.235 1.00 86.62 85 GLN A CA 1
ATOM 670 C C . GLN A 1 85 ? 10.965 -10.696 -9.233 1.00 86.62 85 GLN A C 1
ATOM 672 O O . GLN A 1 85 ? 11.407 -10.007 -10.156 1.00 86.62 85 GLN A O 1
ATOM 677 N N . GLY A 1 86 ? 11.734 -11.039 -8.192 1.00 88.69 86 GLY A N 1
ATOM 678 C CA . GLY A 1 86 ? 13.143 -10.657 -8.052 1.00 88.69 86 GLY A CA 1
ATOM 679 C C . GLY A 1 86 ? 13.360 -9.227 -7.552 1.00 88.69 86 GLY A C 1
ATOM 680 O O . GLY A 1 86 ? 14.442 -8.665 -7.743 1.00 88.69 86 GLY A O 1
ATOM 681 N N . ARG A 1 87 ? 12.329 -8.597 -6.978 1.00 90.25 87 ARG A N 1
ATOM 682 C CA . ARG A 1 87 ? 12.407 -7.266 -6.366 1.00 90.25 87 ARG A CA 1
ATOM 683 C C . ARG A 1 87 ? 11.904 -7.316 -4.933 1.00 90.25 87 ARG A C 1
ATOM 685 O O . ARG A 1 87 ? 10.740 -7.624 -4.704 1.00 90.25 87 ARG A O 1
ATOM 692 N N . SER A 1 88 ? 12.748 -6.919 -3.986 1.00 93.56 88 SER A N 1
ATOM 693 C CA . SER A 1 88 ? 12.327 -6.715 -2.599 1.00 93.56 88 SER A CA 1
ATOM 694 C C . SER A 1 88 ? 11.406 -5.503 -2.499 1.00 93.56 88 SER A C 1
ATOM 696 O O . SER A 1 88 ? 11.836 -4.371 -2.742 1.00 93.56 88 SER A O 1
ATOM 698 N N . ILE A 1 89 ? 10.142 -5.724 -2.164 1.00 94.94 89 ILE A N 1
ATOM 699 C CA . ILE A 1 89 ? 9.173 -4.637 -2.041 1.00 94.94 89 ILE A CA 1
ATOM 700 C C . ILE A 1 89 ? 9.386 -3.861 -0.747 1.00 94.94 89 ILE A C 1
ATOM 702 O O . ILE A 1 89 ? 9.881 -4.383 0.252 1.00 94.94 89 ILE A O 1
ATOM 706 N N . ILE A 1 90 ? 9.003 -2.590 -0.775 1.00 95.06 90 ILE A N 1
ATOM 707 C CA . ILE A 1 90 ? 9.029 -1.718 0.398 1.00 95.06 90 ILE A CA 1
ATOM 708 C C . ILE A 1 90 ? 7.593 -1.305 0.675 1.00 95.06 90 ILE A C 1
ATOM 710 O O . ILE A 1 90 ? 6.928 -0.774 -0.209 1.00 95.06 90 ILE A O 1
ATOM 714 N N . VAL A 1 91 ? 7.125 -1.543 1.886 1.00 95.31 91 VAL A N 1
ATOM 715 C CA . VAL A 1 91 ? 5.774 -1.262 2.348 1.00 95.31 91 VAL A CA 1
ATOM 716 C C . VAL A 1 91 ? 5.854 -0.218 3.459 1.00 95.31 91 VAL A C 1
ATOM 718 O O . VAL A 1 91 ? 6.594 -0.364 4.427 1.00 95.31 91 VAL A O 1
ATOM 721 N N . ASP A 1 92 ? 5.097 0.858 3.290 1.00 95.25 92 ASP A N 1
ATOM 722 C CA . ASP A 1 92 ? 4.990 1.986 4.214 1.00 95.25 92 ASP A CA 1
ATOM 723 C C . ASP A 1 92 ? 3.519 2.285 4.499 1.00 95.25 92 ASP A C 1
ATOM 725 O O . ASP A 1 92 ? 2.646 1.907 3.723 1.00 95.25 92 ASP A O 1
ATOM 729 N N . PHE A 1 93 ? 3.218 3.026 5.562 1.00 92.25 93 PHE A N 1
ATOM 730 C CA . PHE A 1 93 ? 1.901 3.652 5.689 1.00 92.25 93 PHE A CA 1
ATOM 731 C C . PHE A 1 93 ? 1.793 4.894 4.802 1.00 92.25 93 PHE A C 1
ATOM 733 O O . PHE A 1 93 ? 2.786 5.521 4.434 1.00 92.25 93 PHE A O 1
ATOM 740 N N . THR A 1 94 ? 0.566 5.292 4.481 1.00 89.56 94 THR A N 1
ATOM 741 C CA . THR A 1 94 ? 0.312 6.585 3.835 1.00 89.56 94 THR A CA 1
ATOM 742 C C . THR A 1 94 ? 0.119 7.712 4.858 1.00 89.56 94 THR A C 1
ATOM 744 O O . THR A 1 94 ? -0.062 7.485 6.056 1.00 89.56 94 THR A O 1
ATOM 747 N N . GLY A 1 95 ? 0.155 8.961 4.383 1.00 86.00 95 GLY A N 1
ATOM 748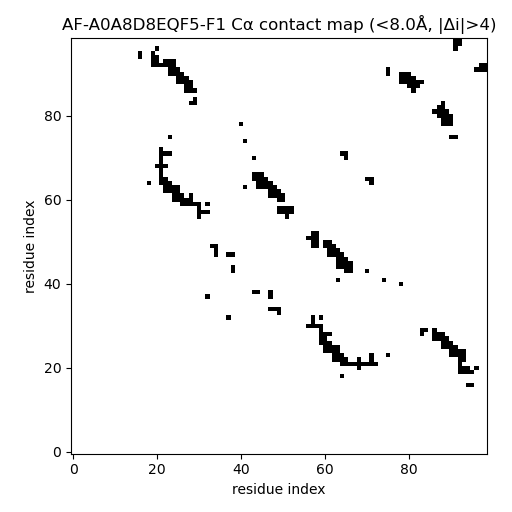 C CA . GLY A 1 95 ? -0.115 10.138 5.213 1.00 86.00 95 GLY A CA 1
ATOM 749 C C . GLY A 1 95 ? 0.927 10.348 6.315 1.00 86.00 95 GLY A C 1
ATOM 750 O O . GLY A 1 95 ? 2.117 10.131 6.104 1.00 86.00 95 GLY A O 1
ATOM 751 N N . ASP A 1 96 ? 0.472 10.782 7.492 1.00 80.75 96 ASP A N 1
ATOM 752 C CA . ASP A 1 96 ? 1.326 11.136 8.636 1.00 80.75 96 ASP A CA 1
ATOM 753 C C . ASP A 1 96 ? 2.115 9.956 9.236 1.00 80.75 96 ASP A C 1
ATOM 755 O O . ASP A 1 96 ? 3.015 10.179 10.042 1.00 80.75 96 ASP A O 1
ATOM 759 N N . LYS A 1 97 ? 1.772 8.710 8.880 1.00 76.31 97 LYS A N 1
ATOM 760 C CA . LYS A 1 97 ? 2.433 7.493 9.383 1.00 76.31 97 LYS A CA 1
ATOM 761 C C . LYS A 1 97 ? 3.534 6.961 8.458 1.00 76.31 97 LYS A C 1
ATOM 763 O O . LYS A 1 97 ? 4.216 6.013 8.840 1.00 76.31 97 LYS A O 1
ATOM 768 N N . SER A 1 98 ? 3.721 7.553 7.275 1.00 79.12 98 SER A N 1
ATOM 769 C CA . SER A 1 98 ? 4.855 7.223 6.400 1.00 79.12 98 SER A CA 1
ATOM 770 C C . SER A 1 98 ? 6.166 7.581 7.103 1.00 79.12 98 SER A C 1
ATOM 772 O O . SER A 1 98 ? 6.283 8.691 7.629 1.00 79.12 98 SER A O 1
ATOM 774 N N . ARG A 1 99 ? 7.143 6.668 7.104 1.00 63.31 99 ARG A N 1
ATOM 775 C CA . ARG A 1 99 ? 8.486 6.922 7.653 1.00 63.31 99 ARG A CA 1
ATOM 776 C C . ARG A 1 99 ? 9.486 7.303 6.566 1.00 63.31 99 ARG A C 1
ATOM 778 O O . ARG A 1 99 ? 9.210 7.055 5.369 1.00 63.31 99 ARG A O 1
#

Sequence (99 aa):
VNLDKVRSKENSQENKKERDARTLFVKNLPYSITQDDLREIFDQAVDIRVPMGNTGTSRGIAYIEFKTEAIAEKALEEAQGSDVQGRSIIVDFTGDKSR

InterPro domains:
  IPR000504 RNA recognition motif domain [PF00076] (24-89)
  IPR000504 RNA recognition motif domain [PS50102] (22-96)
  IPR000504 RNA recognition motif domain [SM00360] (23-92)
  IPR012677 Nucleotide-binding alpha-beta plait domain superfamily [G3DSA:3.30.70.330] (7-99)
  IPR034233 Nucleolin, RNA recognition motif 2 [cd12404] (19-95)
  IPR035979 RNA-binding domain superfamily [SSF54928] (12-97)